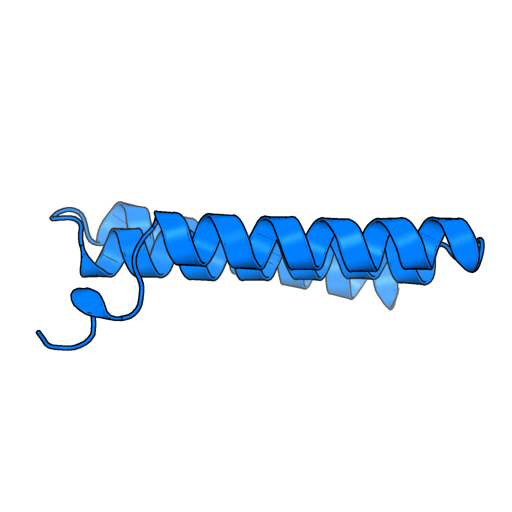Protein AF-A0AAP8F9E3-F1 (afdb_monomer_lite)

Foldseek 3Di:
DVVLVVLDLVVLVVVLVVVLVVLVVVCVVVVDPVSVLVSQLSVLVSQLSNLVSCCVVPPDNPSSVVSNVVSVVSNVVSVVVVVD

Secondary structure (DSSP, 8-state):
-TTTTTS-HHHHHHHHHHHHHHHHHHHHHTT-HHHHHHHHHHHHHHHHHHHHHHHHHSS-HHHHHHHHHHHHHHHHHHHHHHH-

Structure (mmCIF, N/CA/C/O backbone):
data_AF-A0AAP8F9E3-F1
#
_entry.id   AF-A0AAP8F9E3-F1
#
loop_
_atom_site.group_PDB
_atom_site.id
_atom_site.type_symbol
_atom_site.label_atom_id
_atom_site.label_alt_id
_atom_site.label_comp_id
_atom_site.label_asym_id
_atom_site.label_entity_id
_atom_site.label_seq_id
_atom_site.pdbx_PDB_ins_code
_atom_site.Cartn_x
_atom_site.Cartn_y
_atom_site.Cartn_z
_atom_site.occupancy
_atom_site.B_iso_or_equiv
_atom_site.auth_seq_id
_atom_site.auth_comp_id
_atom_site.auth_asym_id
_atom_site.auth_atom_id
_atom_site.pdbx_PDB_model_num
ATOM 1 N N . MET A 1 1 ? -7.578 0.340 23.853 1.00 47.69 1 MET A N 1
ATOM 2 C CA . MET A 1 1 ? -6.471 -0.376 23.177 1.00 47.69 1 MET A CA 1
ATOM 3 C C . MET A 1 1 ? -5.550 0.661 22.539 1.00 47.69 1 MET A C 1
ATOM 5 O O . MET A 1 1 ? -6.002 1.360 21.646 1.00 47.69 1 MET A O 1
ATOM 9 N N . LYS A 1 2 ? -4.298 0.788 23.006 1.00 49.91 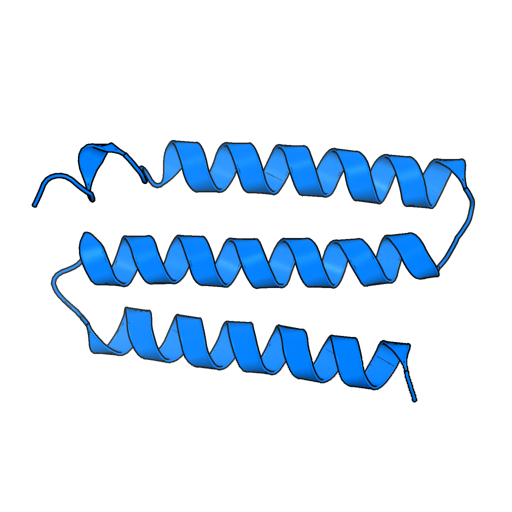2 LYS A N 1
ATOM 10 C CA . LYS A 1 2 ? -3.330 1.853 22.639 1.00 49.91 2 LYS A CA 1
ATOM 11 C C . LYS A 1 2 ? -3.005 1.992 21.135 1.00 49.91 2 LYS A C 1
ATOM 13 O O . LYS A 1 2 ? -2.428 2.990 20.735 1.00 49.91 2 LYS A O 1
ATOM 18 N N . TYR A 1 3 ? -3.369 1.017 20.300 1.00 51.78 3 TYR A N 1
ATOM 19 C CA . TYR A 1 3 ? -3.069 1.017 18.861 1.00 51.78 3 TYR A CA 1
ATOM 20 C C . TYR A 1 3 ? -4.045 1.841 18.009 1.00 51.78 3 TYR A C 1
ATOM 22 O O . TYR A 1 3 ? -3.673 2.284 16.925 1.00 51.78 3 TYR A O 1
ATOM 30 N N . VAL A 1 4 ? -5.269 2.077 18.496 1.00 52.47 4 VAL A N 1
ATOM 31 C CA . VAL A 1 4 ? -6.311 2.811 17.752 1.00 52.47 4 VAL A CA 1
ATOM 32 C C . VAL A 1 4 ? -5.960 4.299 17.610 1.00 52.47 4 VAL A C 1
ATOM 34 O O . VAL A 1 4 ? -6.284 4.913 16.603 1.00 52.47 4 VAL A O 1
ATOM 37 N N . GLU A 1 5 ? -5.221 4.866 18.567 1.00 53.81 5 GLU A N 1
ATOM 38 C CA . GLU A 1 5 ? -4.763 6.265 18.510 1.00 53.81 5 GLU A CA 1
ATOM 39 C C . GLU A 1 5 ? -3.565 6.477 17.571 1.00 53.81 5 GLU A C 1
ATOM 41 O O . GLU A 1 5 ? -3.362 7.575 17.061 1.00 53.81 5 GLU A O 1
ATOM 46 N N . VAL A 1 6 ? -2.758 5.439 17.318 1.00 58.31 6 VAL A N 1
ATOM 47 C CA . VAL A 1 6 ? -1.528 5.559 16.509 1.00 58.31 6 VAL A CA 1
ATOM 48 C C . VAL A 1 6 ? -1.827 5.479 15.008 1.00 58.31 6 VAL A C 1
ATOM 50 O O . VAL A 1 6 ? -1.161 6.139 14.202 1.00 58.31 6 VAL A O 1
ATOM 53 N N . VAL A 1 7 ? -2.826 4.678 14.636 1.00 61.38 7 VAL A N 1
ATOM 54 C CA . VAL A 1 7 ? -3.199 4.369 13.251 1.00 61.38 7 VAL A CA 1
ATOM 55 C C . VAL A 1 7 ? -4.529 5.049 12.938 1.00 61.38 7 VAL A C 1
ATOM 57 O O . VAL A 1 7 ? -5.536 4.386 12.764 1.00 61.38 7 VAL A O 1
ATOM 60 N N . THR A 1 8 ? -4.561 6.379 12.907 1.00 69.94 8 THR A N 1
ATOM 61 C CA . THR A 1 8 ? -5.779 7.113 12.536 1.00 69.94 8 THR A CA 1
ATOM 62 C C . THR A 1 8 ? -6.028 7.049 11.029 1.00 69.94 8 THR A C 1
ATOM 64 O O . THR A 1 8 ? -5.092 7.043 10.222 1.00 69.94 8 THR A O 1
ATOM 67 N N . GLU A 1 9 ? -7.300 7.050 10.630 1.00 68.69 9 GLU A N 1
ATOM 68 C CA . GLU A 1 9 ? -7.715 7.025 9.220 1.00 68.69 9 GLU A CA 1
ATOM 69 C C . GLU A 1 9 ? -7.058 8.136 8.387 1.00 68.69 9 GLU A C 1
ATOM 71 O O . GLU A 1 9 ? -6.560 7.895 7.285 1.00 68.69 9 GLU A O 1
ATOM 76 N N . SER A 1 10 ? -6.994 9.348 8.947 1.00 71.81 10 SER A N 1
ATOM 77 C CA . SER A 1 10 ? -6.370 10.508 8.308 1.00 71.81 10 SER A CA 1
ATOM 78 C C . SER A 1 10 ? -4.885 10.280 8.036 1.00 71.81 10 SER A C 1
ATOM 80 O O . SER A 1 10 ? -4.385 10.649 6.975 1.00 71.81 10 SER A O 1
ATOM 82 N N . ARG A 1 11 ? -4.178 9.617 8.953 1.00 76.19 11 ARG A N 1
ATOM 83 C CA . ARG A 1 11 ? -2.748 9.335 8.831 1.00 76.19 11 ARG A CA 1
ATOM 84 C C . ARG A 1 11 ? -2.478 8.238 7.805 1.00 76.19 11 ARG A C 1
ATOM 86 O O . ARG A 1 11 ? -1.581 8.408 6.982 1.00 76.19 11 ARG A O 1
ATOM 93 N N . ILE A 1 12 ? -3.289 7.175 7.784 1.00 76.50 12 ILE A N 1
ATOM 94 C CA . ILE A 1 12 ? -3.219 6.129 6.747 1.00 76.50 12 ILE A CA 1
ATOM 95 C C . ILE A 1 12 ? -3.450 6.736 5.366 1.00 76.50 12 ILE A C 1
ATOM 97 O O . ILE A 1 12 ? -2.668 6.491 4.446 1.00 76.50 12 ILE A O 1
ATOM 101 N N . ARG A 1 13 ? -4.495 7.556 5.222 1.00 74.88 13 ARG A N 1
ATOM 102 C CA . ARG A 1 13 ? -4.826 8.220 3.960 1.00 74.88 13 ARG A CA 1
ATOM 103 C C . ARG A 1 13 ? -3.689 9.127 3.492 1.00 74.88 13 ARG A C 1
ATOM 105 O O . ARG A 1 13 ? -3.282 9.026 2.339 1.00 74.88 13 ARG A O 1
ATOM 112 N N . THR A 1 14 ? -3.154 9.970 4.373 1.00 77.44 14 THR A N 1
ATOM 113 C CA . THR A 1 14 ? -2.048 10.878 4.039 1.00 77.44 14 THR A CA 1
ATOM 114 C C . THR A 1 14 ? -0.799 10.116 3.607 1.00 77.44 14 THR A C 1
ATOM 116 O O . THR A 1 14 ? -0.250 10.417 2.551 1.00 77.44 14 THR A O 1
ATOM 119 N N . ILE A 1 15 ? -0.376 9.100 4.367 1.00 80.69 15 ILE A N 1
ATOM 120 C CA . ILE A 1 15 ? 0.802 8.290 4.016 1.00 80.69 15 ILE A CA 1
ATOM 121 C C . ILE A 1 15 ? 0.592 7.604 2.666 1.00 80.69 15 ILE A C 1
ATOM 123 O O . ILE A 1 15 ? 1.475 7.656 1.816 1.00 80.69 15 ILE A O 1
ATOM 127 N N . SER A 1 16 ? -0.589 7.021 2.444 1.00 78.94 16 SER A N 1
ATOM 128 C CA . SER A 1 16 ? -0.920 6.330 1.195 1.00 78.94 16 SER A CA 1
ATOM 129 C C . SER A 1 16 ? -0.850 7.265 -0.009 1.00 78.94 16 SER A C 1
ATOM 131 O O . SER A 1 16 ? -0.226 6.914 -1.004 1.00 78.94 16 SER A O 1
ATOM 133 N N . LEU A 1 17 ? -1.431 8.467 0.089 1.00 74.94 17 LEU A N 1
ATOM 134 C CA . LEU A 1 17 ? -1.420 9.464 -0.987 1.00 74.94 17 LEU A CA 1
ATOM 135 C C . LEU A 1 17 ? -0.011 9.981 -1.290 1.00 74.94 17 LEU A C 1
ATOM 137 O O . LEU A 1 17 ? 0.351 10.103 -2.459 1.00 74.94 17 LEU A O 1
ATOM 141 N N . VAL A 1 18 ? 0.791 10.251 -0.255 1.00 81.06 18 VAL A N 1
ATOM 142 C CA . VAL A 1 18 ? 2.188 10.685 -0.422 1.00 81.06 18 VAL A CA 1
ATOM 143 C C . VAL A 1 18 ? 3.003 9.603 -1.125 1.00 81.06 18 VAL A C 1
ATOM 145 O O . VAL A 1 18 ? 3.727 9.900 -2.072 1.00 81.06 18 VAL A O 1
ATOM 148 N N . LEU A 1 19 ? 2.849 8.343 -0.711 1.00 80.94 19 LEU A N 1
ATOM 149 C CA . LEU A 1 19 ? 3.536 7.221 -1.345 1.00 80.94 19 LEU A CA 1
ATOM 150 C C . LEU A 1 19 ? 3.117 7.088 -2.818 1.00 80.94 19 LEU A C 1
ATOM 152 O O . LEU A 1 19 ? 3.968 6.998 -3.697 1.00 80.94 19 LEU A O 1
ATOM 156 N N . LEU A 1 20 ? 1.818 7.163 -3.110 1.00 82.88 20 LEU A N 1
ATOM 157 C CA . LEU A 1 20 ? 1.282 7.092 -4.474 1.00 82.88 20 LEU A CA 1
ATOM 158 C C . LEU A 1 20 ? 1.865 8.181 -5.381 1.00 82.88 20 LEU A C 1
ATOM 160 O O . LEU A 1 20 ? 2.275 7.893 -6.506 1.00 82.88 20 LEU A O 1
ATOM 164 N N . LEU A 1 21 ? 1.956 9.411 -4.868 1.00 80.81 21 LEU A N 1
ATOM 165 C CA . LEU A 1 21 ? 2.525 10.545 -5.588 1.00 80.81 21 LEU A CA 1
ATOM 166 C C . LEU A 1 21 ? 4.005 10.316 -5.921 1.00 80.81 21 LEU A C 1
ATOM 168 O O . LEU A 1 21 ? 4.413 10.554 -7.058 1.00 80.81 21 LEU A O 1
ATOM 172 N N . ILE A 1 22 ? 4.796 9.815 -4.966 1.00 82.69 22 ILE A N 1
ATOM 173 C CA . ILE A 1 22 ? 6.225 9.523 -5.169 1.00 82.69 22 ILE A CA 1
ATOM 174 C C . ILE A 1 22 ? 6.406 8.468 -6.264 1.00 82.69 22 ILE A C 1
ATOM 176 O O . ILE A 1 22 ? 7.174 8.680 -7.200 1.00 82.69 22 ILE A O 1
ATOM 180 N N . PHE A 1 23 ? 5.677 7.352 -6.185 1.00 80.75 23 PHE A N 1
ATOM 181 C CA . PHE A 1 23 ? 5.815 6.260 -7.149 1.00 80.75 23 PHE A CA 1
ATOM 182 C C . PHE A 1 23 ? 5.301 6.634 -8.549 1.00 80.75 23 PHE A C 1
ATOM 184 O O . PHE A 1 23 ? 5.937 6.263 -9.535 1.00 80.75 23 PHE A O 1
ATOM 191 N N . MET A 1 24 ? 4.215 7.412 -8.664 1.00 79.12 24 MET A N 1
ATOM 192 C CA . MET A 1 24 ? 3.779 7.953 -9.961 1.00 79.12 24 MET A CA 1
ATOM 193 C C . MET A 1 24 ? 4.802 8.927 -10.550 1.00 79.12 24 MET A C 1
ATOM 195 O O . MET A 1 24 ? 5.098 8.847 -11.740 1.00 79.12 24 MET A O 1
ATOM 199 N N . SER A 1 25 ? 5.367 9.810 -9.723 1.00 79.94 25 SER A N 1
ATOM 200 C CA . SER A 1 25 ? 6.383 10.775 -10.164 1.00 79.94 25 SER A CA 1
ATOM 201 C C . SER A 1 25 ? 7.656 10.068 -10.635 1.00 79.94 25 SER A C 1
ATOM 203 O O . SER A 1 25 ? 8.216 10.434 -11.663 1.00 79.94 25 SER A O 1
ATOM 205 N N . LEU A 1 26 ? 8.084 9.017 -9.927 1.00 78.94 26 LEU A N 1
ATOM 206 C CA . LEU A 1 26 ? 9.220 8.179 -10.322 1.00 78.94 26 LEU A CA 1
ATOM 207 C C . LEU A 1 26 ? 8.946 7.404 -11.612 1.00 78.94 26 LEU A C 1
ATOM 209 O O . LEU A 1 26 ? 9.822 7.340 -12.469 1.00 78.94 26 LEU A O 1
ATOM 213 N N . GLY A 1 27 ? 7.743 6.848 -11.776 1.00 80.94 27 GLY A N 1
ATOM 214 C CA . GLY A 1 27 ? 7.375 6.144 -13.004 1.00 80.94 27 GLY A CA 1
ATOM 215 C C . GLY A 1 27 ? 7.321 7.048 -14.225 1.00 80.94 27 GLY A C 1
ATOM 216 O O . GLY A 1 27 ? 7.794 6.643 -15.283 1.00 80.94 27 GLY A O 1
ATOM 217 N N . TRP A 1 28 ? 6.840 8.279 -14.052 1.00 79.94 28 TRP A N 1
ATOM 218 C CA . TRP A 1 28 ? 6.895 9.307 -15.086 1.00 79.94 28 TRP A CA 1
ATOM 219 C C . TRP A 1 28 ? 8.337 9.721 -15.403 1.00 79.94 28 TRP A C 1
ATOM 221 O O . TRP A 1 28 ? 8.725 9.776 -16.564 1.00 79.94 28 TRP A O 1
ATOM 231 N N . TYR A 1 29 ? 9.149 9.998 -14.377 1.00 82.06 29 TYR A N 1
ATOM 232 C CA . TYR A 1 29 ? 10.528 10.464 -14.552 1.00 82.06 29 TYR A CA 1
ATOM 233 C C . TYR A 1 29 ? 11.433 9.420 -15.218 1.00 82.06 29 TYR A C 1
ATOM 235 O O . TYR A 1 29 ? 12.294 9.769 -16.021 1.00 82.06 29 TYR A O 1
ATOM 243 N N . LEU A 1 30 ? 11.246 8.143 -14.881 1.00 82.31 30 LEU A N 1
ATOM 244 C CA . LEU A 1 30 ? 12.066 7.0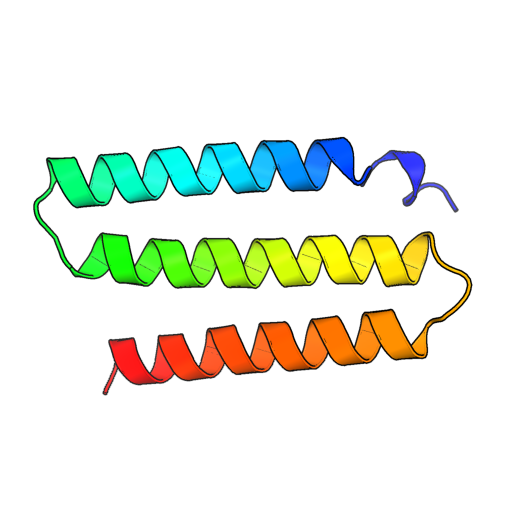36 -15.377 1.00 82.31 30 LEU A CA 1
ATOM 245 C C . LEU A 1 30 ? 11.480 6.360 -16.627 1.00 82.31 30 LEU A C 1
ATOM 247 O O . LEU A 1 30 ? 12.044 5.358 -17.062 1.00 82.31 30 LEU A O 1
ATOM 251 N N . ASP A 1 31 ? 10.349 6.857 -17.146 1.00 77.75 31 ASP A N 1
ATOM 252 C CA . ASP A 1 31 ? 9.564 6.284 -18.256 1.00 77.75 31 ASP A CA 1
ATOM 253 C C . ASP A 1 31 ? 9.441 4.752 -18.182 1.00 77.75 31 ASP A C 1
ATOM 255 O O . ASP A 1 31 ? 9.646 4.000 -19.135 1.00 77.75 31 ASP A O 1
ATOM 259 N N . SER A 1 32 ? 9.193 4.255 -16.971 1.00 73.88 32 SER A N 1
ATOM 260 C CA . SER A 1 32 ? 9.340 2.839 -16.670 1.00 73.88 32 SER A CA 1
ATOM 261 C C . SER A 1 32 ? 8.024 2.251 -16.199 1.00 73.88 32 SER A C 1
ATOM 263 O O . SER A 1 32 ? 7.495 2.562 -15.127 1.00 73.88 32 SER A O 1
ATOM 265 N N . SER A 1 33 ? 7.520 1.315 -17.002 1.00 72.94 33 SER A N 1
ATOM 266 C CA . SER A 1 33 ? 6.309 0.539 -16.723 1.00 72.94 33 SER A CA 1
ATOM 267 C C . SER A 1 33 ? 6.389 -0.243 -15.406 1.00 72.94 33 SER A C 1
ATOM 269 O O . SER A 1 33 ? 5.361 -0.545 -14.799 1.00 72.94 33 SER A O 1
ATOM 271 N N . PHE A 1 34 ? 7.600 -0.526 -14.916 1.00 77.25 34 PHE A N 1
ATOM 272 C CA . PHE A 1 34 ? 7.827 -1.174 -13.627 1.00 77.25 34 PHE A CA 1
ATOM 273 C C . PHE A 1 34 ? 7.330 -0.323 -12.449 1.00 77.25 34 PHE A C 1
ATOM 275 O O . PHE A 1 34 ? 6.658 -0.835 -11.555 1.00 77.25 34 PHE A O 1
ATOM 282 N N . TRP A 1 35 ? 7.591 0.985 -12.461 1.00 73.56 35 TRP A N 1
ATOM 283 C CA . TRP A 1 35 ? 7.173 1.883 -11.380 1.00 73.56 35 TRP A CA 1
ATOM 284 C C . TRP A 1 35 ? 5.658 2.080 -11.348 1.00 73.56 35 TRP A C 1
ATOM 286 O O . TRP A 1 35 ? 5.074 2.126 -10.268 1.00 73.56 35 TRP A O 1
ATOM 296 N N . TYR A 1 36 ? 4.997 2.066 -12.508 1.00 73.25 36 TYR A N 1
ATOM 297 C CA . TYR A 1 36 ? 3.535 2.019 -12.578 1.00 73.25 36 TYR A CA 1
ATOM 298 C C . TYR A 1 36 ? 2.964 0.733 -11.963 1.00 73.25 36 TYR A C 1
ATOM 300 O O . TYR A 1 36 ? 1.959 0.787 -11.254 1.00 73.25 36 TYR A O 1
ATOM 308 N N . LYS A 1 37 ? 3.625 -0.417 -12.147 1.00 76.81 37 LYS A N 1
ATOM 309 C CA . LYS A 1 37 ? 3.249 -1.664 -11.456 1.00 76.81 37 LYS A CA 1
ATOM 310 C C . LYS A 1 37 ? 3.492 -1.571 -9.940 1.00 76.81 37 LYS A C 1
ATOM 312 O O . LYS A 1 37 ? 2.677 -2.061 -9.160 1.00 76.81 37 LYS A O 1
ATOM 317 N N . ALA A 1 38 ? 4.550 -0.886 -9.504 1.00 76.81 38 ALA A N 1
ATOM 318 C CA . ALA A 1 38 ? 4.820 -0.642 -8.084 1.00 76.81 38 ALA A CA 1
ATOM 319 C C . ALA A 1 38 ? 3.759 0.259 -7.415 1.00 76.81 38 ALA A C 1
ATOM 321 O O . ALA A 1 38 ? 3.401 0.021 -6.261 1.00 76.81 38 ALA A O 1
ATOM 322 N N . VAL A 1 39 ? 3.169 1.223 -8.138 1.00 78.56 39 VAL A N 1
ATOM 323 C CA . VAL A 1 39 ? 2.021 2.017 -7.644 1.00 78.56 39 VAL A CA 1
ATOM 324 C C . VAL A 1 39 ? 0.841 1.112 -7.263 1.00 78.56 39 VAL A C 1
ATOM 326 O O . VAL A 1 39 ? 0.191 1.339 -6.244 1.00 78.56 39 VAL A O 1
ATOM 329 N N . ILE A 1 40 ? 0.584 0.049 -8.030 1.00 76.44 40 ILE A N 1
ATOM 330 C CA . ILE A 1 40 ? -0.514 -0.890 -7.752 1.00 76.44 40 ILE A CA 1
ATOM 331 C C . ILE A 1 40 ? -0.288 -1.629 -6.421 1.00 76.44 40 ILE A C 1
ATOM 333 O O . ILE A 1 40 ? -1.227 -1.830 -5.648 1.00 76.44 40 ILE A O 1
ATOM 337 N N . MET A 1 41 ? 0.965 -1.965 -6.107 1.00 76.81 41 MET A N 1
ATOM 338 C CA . MET A 1 41 ? 1.346 -2.548 -4.815 1.00 76.81 41 MET A C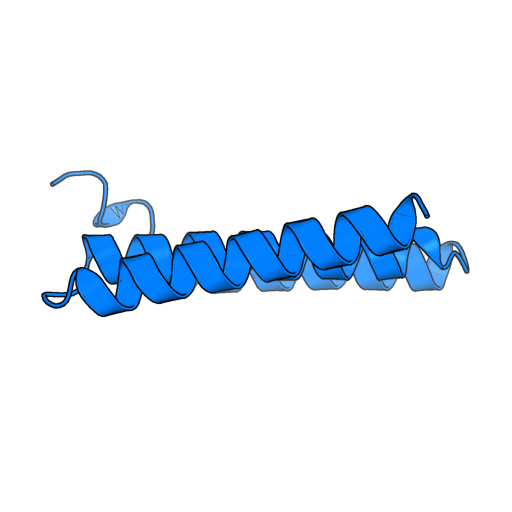A 1
ATOM 339 C C . MET A 1 41 ? 1.140 -1.564 -3.659 1.00 76.81 41 MET A C 1
ATOM 341 O O . MET A 1 41 ? 0.579 -1.935 -2.628 1.00 76.81 41 MET A O 1
ATOM 345 N N . VAL A 1 42 ? 1.517 -0.297 -3.845 1.00 79.06 42 VAL A N 1
ATOM 346 C CA . VAL A 1 42 ? 1.290 0.773 -2.859 1.00 79.06 42 VAL A CA 1
ATOM 347 C C . VAL A 1 42 ? -0.200 0.941 -2.552 1.00 79.06 42 VAL A C 1
ATOM 349 O O . VAL A 1 42 ? -0.588 0.999 -1.384 1.00 79.06 42 VAL A O 1
ATOM 352 N N . VAL A 1 43 ? -1.045 0.945 -3.585 1.00 76.50 43 VAL A N 1
ATOM 353 C CA . VAL A 1 43 ? -2.510 0.995 -3.448 1.00 76.50 43 VAL A CA 1
ATOM 354 C C . VAL A 1 43 ? -3.037 -0.217 -2.676 1.00 76.50 43 VAL A C 1
ATOM 356 O O . VAL A 1 43 ? -3.866 -0.072 -1.779 1.00 76.50 43 VAL A O 1
ATOM 359 N N . SER A 1 44 ? -2.527 -1.412 -2.972 1.00 77.12 44 SER A N 1
ATOM 360 C CA . SER A 1 44 ? -2.922 -2.638 -2.277 1.00 77.12 44 SER A CA 1
ATOM 361 C C . SER A 1 44 ? -2.599 -2.588 -0.779 1.00 77.12 44 SER A C 1
ATOM 363 O O . SER A 1 44 ? -3.435 -2.953 0.048 1.00 77.12 44 SER A O 1
ATOM 365 N N . VAL A 1 45 ? -1.408 -2.106 -0.412 1.00 77.00 45 VAL A N 1
ATOM 366 C CA . VAL A 1 45 ? -0.988 -1.953 0.992 1.00 77.00 45 VAL A CA 1
ATOM 367 C C . VAL A 1 45 ? -1.824 -0.887 1.705 1.00 77.00 45 VAL A C 1
ATOM 369 O O . VAL A 1 45 ? -2.241 -1.095 2.847 1.00 77.00 45 VAL A O 1
ATOM 372 N N . ALA A 1 46 ? -2.133 0.221 1.028 1.00 77.38 46 ALA A N 1
ATOM 373 C CA . ALA A 1 46 ? -3.013 1.262 1.551 1.00 77.38 46 ALA A CA 1
ATOM 374 C C . ALA A 1 46 ? -4.407 0.716 1.903 1.00 77.38 46 ALA A C 1
ATOM 376 O O . ALA A 1 46 ? -4.924 0.994 2.988 1.00 77.38 46 ALA A O 1
ATOM 377 N N . PHE A 1 47 ? -4.992 -0.117 1.036 1.00 73.50 47 PHE A N 1
ATOM 378 C CA . PHE A 1 47 ? -6.280 -0.752 1.314 1.00 73.50 47 PHE A CA 1
ATOM 379 C C . PHE A 1 47 ? -6.224 -1.736 2.493 1.00 73.50 47 PHE A C 1
ATOM 381 O O . PHE A 1 47 ? -7.154 -1.771 3.306 1.00 73.50 47 PHE A O 1
ATOM 388 N N . ILE A 1 48 ? -5.129 -2.487 2.654 1.00 78.94 48 ILE A N 1
ATOM 389 C CA . ILE A 1 48 ? -4.925 -3.363 3.823 1.00 78.94 48 ILE A CA 1
ATOM 390 C C . ILE A 1 48 ? -4.852 -2.534 5.114 1.00 78.94 48 ILE A C 1
ATOM 392 O O . ILE A 1 48 ? -5.506 -2.863 6.100 1.00 78.94 48 ILE A O 1
ATOM 396 N N . LEU A 1 49 ? -4.112 -1.424 5.114 1.00 76.94 49 LEU A N 1
ATOM 397 C CA . LEU A 1 49 ? -4.017 -0.536 6.279 1.00 76.94 49 LEU A CA 1
ATOM 398 C C . LEU A 1 49 ? -5.365 0.107 6.624 1.00 76.94 49 LEU A C 1
ATOM 400 O O . LEU A 1 49 ? -5.737 0.180 7.796 1.00 76.94 49 LEU A O 1
ATOM 404 N N . HIS A 1 50 ? -6.118 0.536 5.612 1.00 73.88 50 HIS A N 1
ATOM 405 C CA . HIS A 1 50 ? -7.430 1.145 5.802 1.00 73.88 50 HIS A CA 1
ATOM 406 C C . HIS A 1 50 ? -8.453 0.139 6.353 1.00 73.88 50 HIS A C 1
ATOM 408 O O . HIS A 1 50 ? -9.183 0.442 7.296 1.00 73.88 50 HIS A O 1
ATOM 414 N N . SER A 1 51 ? -8.454 -1.090 5.836 1.00 70.38 51 SER A N 1
ATOM 415 C CA . SER A 1 51 ? -9.310 -2.174 6.332 1.00 70.38 51 SER A CA 1
ATOM 416 C C . SER A 1 51 ? -8.913 -2.668 7.724 1.00 70.38 51 SER A C 1
ATOM 418 O O . SER A 1 51 ? -9.793 -2.984 8.525 1.00 70.38 51 SER A O 1
ATOM 420 N N . LEU A 1 52 ? -7.620 -2.657 8.062 1.00 74.38 52 LEU A N 1
ATOM 421 C CA . LEU A 1 52 ? -7.135 -2.953 9.411 1.00 74.38 52 LEU A CA 1
ATOM 422 C C . LEU A 1 52 ? -7.589 -1.889 10.418 1.00 74.38 52 LEU A C 1
ATOM 424 O O . LEU A 1 52 ? -8.062 -2.235 11.500 1.00 74.38 52 LEU A O 1
ATOM 428 N N . HIS A 1 53 ? -7.508 -0.605 10.059 1.00 71.75 53 HIS A N 1
ATOM 429 C CA . HIS A 1 53 ? -8.084 0.459 10.881 1.00 71.75 53 HIS A CA 1
ATOM 430 C C . HIS A 1 53 ? -9.591 0.270 11.044 1.00 71.75 53 HIS A C 1
ATOM 432 O O . HIS A 1 53 ? -10.090 0.330 12.162 1.00 71.75 53 HIS A O 1
ATOM 438 N N . TYR A 1 54 ? -10.308 -0.054 9.968 1.00 69.88 54 TYR A N 1
ATOM 439 C CA . TYR A 1 54 ? -11.745 -0.317 10.027 1.00 69.88 54 TYR A CA 1
ATOM 440 C C . TYR A 1 54 ? -12.092 -1.526 10.914 1.00 69.88 54 TYR A C 1
ATOM 442 O O . TYR A 1 54 ? -13.081 -1.498 11.641 1.00 69.88 54 TYR A O 1
ATOM 450 N N . TYR A 1 55 ? -11.259 -2.569 10.911 1.00 69.25 55 TYR A N 1
ATOM 451 C CA . TYR A 1 55 ? -11.386 -3.735 11.791 1.00 69.25 55 TYR A CA 1
ATOM 452 C C . TYR A 1 55 ? -11.131 -3.396 13.269 1.00 69.25 55 TYR A C 1
ATOM 454 O O . TYR A 1 55 ? -11.794 -3.936 14.154 1.00 69.25 55 TYR A O 1
ATOM 462 N N . LEU A 1 56 ? -10.160 -2.519 13.542 1.00 68.50 56 LEU A N 1
ATOM 463 C CA . LEU A 1 56 ? -9.755 -2.130 14.898 1.00 68.50 56 LEU A CA 1
ATOM 464 C C . LEU A 1 56 ? -10.652 -1.041 15.507 1.00 68.50 56 LEU A C 1
ATOM 466 O O . LEU A 1 56 ? -10.881 -1.051 16.715 1.00 68.50 56 LEU A O 1
ATOM 470 N N . ALA A 1 57 ? -11.138 -0.107 14.688 1.00 66.94 57 ALA A N 1
ATOM 471 C CA . ALA A 1 57 ? -11.968 1.028 15.092 1.00 66.94 57 ALA A CA 1
ATOM 472 C C . ALA A 1 57 ? -13.476 0.744 14.961 1.00 66.94 57 ALA A C 1
ATOM 474 O O . ALA A 1 57 ? -14.286 1.356 15.657 1.00 66.94 57 ALA A O 1
ATOM 475 N N . GLY A 1 58 ? -13.870 -0.180 14.079 1.00 61.69 58 GLY A N 1
ATOM 476 C CA . GLY A 1 58 ? -15.261 -0.491 13.762 1.00 61.69 58 GLY A CA 1
ATOM 477 C C . GLY A 1 58 ? -15.813 -1.713 14.499 1.00 61.69 58 GLY A C 1
ATOM 478 O O . GLY A 1 58 ? -15.140 -2.714 14.728 1.00 61.69 58 GLY A O 1
ATOM 479 N N . ARG A 1 59 ? -17.110 -1.667 14.816 1.00 58.88 59 ARG A N 1
ATOM 480 C CA . ARG A 1 59 ? -17.858 -2.738 15.503 1.00 58.88 59 ARG A CA 1
ATOM 481 C C . ARG A 1 59 ? -18.079 -3.993 14.633 1.00 58.88 59 ARG A C 1
ATOM 483 O O . ARG A 1 59 ? -18.505 -5.018 15.158 1.00 58.88 59 ARG A O 1
ATOM 490 N N . ASN A 1 60 ? -17.810 -3.920 13.322 1.00 65.25 60 ASN A N 1
ATOM 491 C CA . ASN A 1 60 ? -18.115 -4.972 12.347 1.00 65.25 60 ASN A CA 1
ATOM 492 C C . ASN A 1 60 ? -16.843 -5.612 11.763 1.00 65.25 60 ASN A C 1
ATOM 494 O O . ASN A 1 60 ? -16.356 -5.251 10.689 1.00 65.25 60 ASN A O 1
ATOM 498 N N . LYS A 1 61 ? -16.325 -6.592 12.506 1.00 69.69 61 LYS A N 1
ATOM 499 C CA . LYS A 1 61 ? -15.100 -7.343 12.198 1.00 69.69 61 LYS A CA 1
ATOM 500 C C . LYS A 1 61 ? -15.128 -7.998 10.812 1.00 69.69 61 LYS A C 1
ATOM 502 O O . LYS A 1 61 ? -14.112 -8.017 10.129 1.00 69.69 61 LYS A O 1
ATOM 507 N N . THR A 1 62 ? -16.293 -8.461 10.364 1.00 73.12 62 THR A N 1
ATOM 508 C CA . THR A 1 62 ? -16.465 -9.206 9.109 1.00 73.12 62 THR A CA 1
ATOM 509 C C . THR A 1 62 ? -16.113 -8.374 7.873 1.00 73.12 62 THR A C 1
ATOM 511 O O . THR A 1 62 ? -15.457 -8.871 6.960 1.00 73.12 62 THR A O 1
ATOM 514 N N . VAL A 1 63 ? -16.488 -7.090 7.863 1.00 70.81 63 VAL A N 1
ATOM 515 C CA . VAL A 1 63 ? -16.218 -6.172 6.740 1.00 70.81 63 VAL A CA 1
ATOM 516 C C . VAL A 1 63 ? -14.727 -5.853 6.645 1.00 70.81 63 VAL A C 1
ATOM 518 O O . VAL A 1 63 ? -14.159 -5.881 5.555 1.00 70.81 63 VAL A O 1
ATOM 521 N N . GLY A 1 64 ? -14.073 -5.623 7.789 1.00 69.69 64 GLY A N 1
ATOM 522 C CA . GLY A 1 64 ? -12.627 -5.410 7.843 1.00 69.69 64 GLY A CA 1
ATOM 523 C C . GLY A 1 64 ? -11.854 -6.624 7.325 1.00 69.69 64 GLY A C 1
ATOM 524 O O . GLY A 1 64 ? -10.974 -6.481 6.482 1.00 69.69 64 GLY A O 1
ATOM 525 N N . THR A 1 65 ? -12.233 -7.835 7.747 1.00 73.31 65 THR A N 1
ATOM 526 C CA . THR A 1 65 ? -11.594 -9.071 7.273 1.00 73.31 65 THR A CA 1
ATOM 527 C C . THR A 1 65 ? -11.808 -9.297 5.773 1.00 73.31 65 THR A C 1
ATOM 529 O O . THR A 1 65 ? -10.845 -9.598 5.070 1.00 73.31 65 THR A O 1
ATOM 532 N N . MET A 1 66 ? -13.026 -9.096 5.253 1.00 74.25 66 MET A N 1
ATOM 533 C CA . MET A 1 66 ? -13.293 -9.202 3.811 1.00 74.25 66 MET A CA 1
ATOM 534 C C . MET A 1 66 ? -12.458 -8.211 2.998 1.00 74.25 66 MET A C 1
ATOM 536 O O . MET A 1 66 ? -11.883 -8.585 1.977 1.00 74.25 66 MET A O 1
ATOM 540 N N . ALA A 1 67 ? -12.338 -6.970 3.468 1.00 74.00 67 ALA A N 1
ATOM 541 C CA . ALA A 1 67 ? -11.541 -5.956 2.796 1.00 74.00 67 ALA A CA 1
ATOM 542 C C . ALA A 1 67 ? -10.034 -6.285 2.820 1.00 74.00 67 ALA A C 1
ATOM 544 O O . ALA A 1 67 ? -9.367 -6.095 1.803 1.00 74.00 67 ALA A O 1
ATOM 545 N N . ILE A 1 68 ? -9.500 -6.859 3.907 1.00 79.06 68 ILE A N 1
AT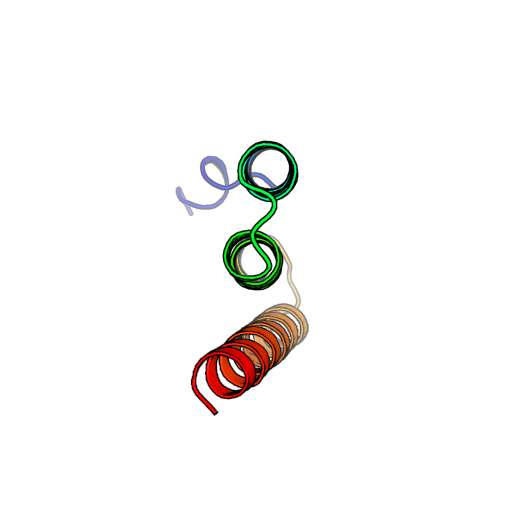OM 546 C CA . ILE A 1 68 ? -8.105 -7.341 3.964 1.00 79.06 68 ILE A CA 1
ATOM 547 C C . ILE A 1 68 ? -7.870 -8.467 2.948 1.00 79.06 68 ILE A C 1
ATOM 549 O O . ILE A 1 68 ? -6.873 -8.441 2.223 1.00 79.06 68 ILE A O 1
ATOM 553 N N . VAL A 1 69 ? -8.780 -9.444 2.876 1.00 79.38 69 VAL A N 1
ATOM 554 C CA . VAL A 1 69 ? -8.666 -10.587 1.953 1.00 79.38 69 VAL A CA 1
ATOM 555 C C . VAL A 1 69 ? -8.756 -10.124 0.500 1.00 79.38 69 VAL A C 1
ATOM 557 O O . VAL A 1 69 ? -7.914 -10.504 -0.315 1.00 79.38 69 VAL A O 1
ATOM 560 N N . ALA A 1 70 ? -9.719 -9.257 0.175 1.00 75.38 70 ALA A N 1
ATOM 561 C CA . ALA A 1 70 ? -9.866 -8.690 -1.163 1.00 75.38 70 ALA A CA 1
ATOM 562 C C . ALA A 1 70 ? -8.620 -7.891 -1.575 1.00 75.38 70 ALA A C 1
ATOM 564 O O . ALA A 1 70 ? -8.102 -8.076 -2.675 1.00 75.38 70 ALA A O 1
ATOM 565 N N . SER A 1 71 ? -8.089 -7.071 -0.665 1.00 78.81 71 SER A N 1
ATOM 566 C CA . SER A 1 71 ? -6.892 -6.263 -0.922 1.00 78.81 71 SER A CA 1
ATOM 567 C C . SER A 1 71 ? -5.649 -7.129 -1.096 1.00 78.81 71 SER A C 1
ATOM 569 O O . SER A 1 71 ? -4.881 -6.923 -2.027 1.00 78.81 71 SER A O 1
ATOM 571 N N . SER A 1 72 ? -5.470 -8.151 -0.258 1.00 77.25 72 SER A N 1
ATOM 572 C CA . SER A 1 72 ? -4.357 -9.102 -0.388 1.00 77.25 72 SER A CA 1
ATOM 573 C C . SER A 1 72 ? -4.423 -9.874 -1.706 1.00 77.25 72 SER A C 1
ATOM 575 O O . SER A 1 72 ? -3.408 -10.040 -2.379 1.00 77.25 72 SER A O 1
ATOM 577 N N . THR A 1 73 ? -5.625 -10.296 -2.111 1.00 81.50 73 THR A N 1
ATOM 578 C CA . THR A 1 73 ? -5.846 -11.004 -3.381 1.00 81.50 73 THR A CA 1
ATOM 579 C C . THR A 1 73 ? -5.556 -10.094 -4.573 1.00 81.50 73 THR A C 1
ATOM 581 O O . THR A 1 73 ? -4.890 -10.513 -5.517 1.00 81.50 73 THR A O 1
ATOM 584 N N . PHE A 1 74 ? -5.984 -8.830 -4.514 1.00 76.50 74 PHE A N 1
ATOM 585 C CA . PHE A 1 74 ? -5.677 -7.823 -5.528 1.00 76.50 74 PHE A CA 1
ATOM 586 C C . PHE A 1 74 ? -4.167 -7.569 -5.657 1.00 76.50 74 PHE A C 1
ATOM 588 O O . PHE A 1 74 ? -3.647 -7.504 -6.774 1.00 76.50 74 PHE A O 1
ATOM 595 N N . GLY A 1 75 ? -3.450 -7.478 -4.534 1.00 77.94 75 GLY A N 1
ATOM 596 C CA . GLY A 1 75 ? -1.995 -7.337 -4.517 1.00 77.94 75 GLY A CA 1
ATOM 597 C C . GLY A 1 75 ? -1.281 -8.547 -5.117 1.00 77.94 75 GLY A C 1
ATOM 598 O O . GLY A 1 75 ? -0.457 -8.386 -6.015 1.00 77.94 75 GLY A O 1
ATOM 599 N N . LEU A 1 76 ? -1.645 -9.760 -4.686 1.00 80.19 76 LEU A N 1
ATOM 600 C CA . LEU A 1 76 ? -1.073 -11.013 -5.196 1.00 80.19 76 LEU A CA 1
ATOM 601 C C . LEU A 1 76 ? -1.339 -11.215 -6.690 1.00 80.19 76 LEU A C 1
ATOM 603 O O . LEU A 1 76 ? -0.434 -11.604 -7.426 1.00 80.19 76 LEU A O 1
ATOM 607 N N . PHE A 1 77 ? -2.552 -10.914 -7.154 1.00 78.56 77 PHE A N 1
ATOM 608 C CA . PHE A 1 77 ? -2.906 -10.997 -8.570 1.00 78.56 77 PHE A CA 1
ATOM 609 C C . PHE A 1 77 ? -2.046 -10.060 -9.425 1.00 78.56 77 PHE A C 1
ATOM 611 O O . PHE A 1 77 ? -1.529 -10.461 -10.468 1.00 78.56 77 PHE A O 1
ATOM 618 N N . ASN A 1 78 ? -1.848 -8.820 -8.971 1.00 74.81 78 ASN A N 1
ATOM 619 C CA . ASN A 1 78 ? -1.005 -7.871 -9.690 1.00 74.81 78 ASN A CA 1
ATOM 620 C C . ASN A 1 78 ? 0.478 -8.246 -9.631 1.00 74.81 78 ASN A C 1
ATOM 622 O O . ASN A 1 78 ? 1.159 -8.098 -10.640 1.00 74.81 78 ASN A O 1
ATOM 626 N N . LEU A 1 79 ? 0.957 -8.789 -8.507 1.00 75.38 79 LEU A N 1
ATOM 627 C CA . LEU A 1 79 ? 2.299 -9.366 -8.373 1.00 75.38 79 LEU A CA 1
ATOM 628 C C . LEU A 1 79 ? 2.543 -10.478 -9.393 1.00 75.38 79 LEU A C 1
ATOM 630 O O . LEU A 1 79 ? 3.534 -10.432 -10.118 1.00 75.38 79 LEU A O 1
ATOM 634 N N . LEU A 1 80 ? 1.621 -11.439 -9.492 1.00 79.50 80 LEU A N 1
ATOM 635 C CA . LEU A 1 80 ? 1.692 -12.515 -10.483 1.00 79.50 80 LEU A CA 1
ATOM 636 C C . LEU A 1 80 ? 1.793 -11.953 -11.906 1.00 79.50 80 LEU A 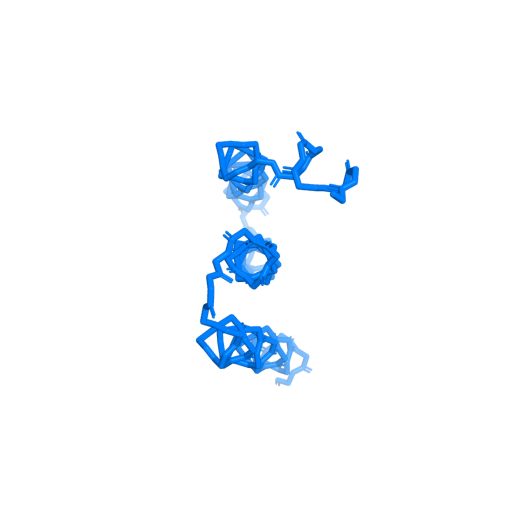C 1
ATOM 638 O O . LEU A 1 80 ? 2.642 -12.392 -12.666 1.00 79.50 80 LEU A O 1
ATOM 642 N N . ARG A 1 81 ? 1.015 -10.915 -12.232 1.00 73.75 81 ARG A N 1
ATOM 643 C CA . ARG A 1 81 ? 1.073 -10.201 -13.522 1.00 73.75 81 ARG A CA 1
ATOM 644 C C . ARG A 1 81 ? 2.360 -9.408 -13.777 1.00 73.75 81 ARG A C 1
ATOM 646 O O . ARG A 1 81 ? 2.584 -8.931 -14.889 1.00 73.75 81 ARG A O 1
ATOM 653 N N . VAL A 1 82 ? 3.158 -9.140 -12.746 1.00 70.50 82 VAL A N 1
ATOM 654 C CA . VAL A 1 82 ? 4.474 -8.512 -12.918 1.00 70.50 82 VAL A CA 1
ATOM 655 C C . VAL A 1 82 ? 5.512 -9.557 -13.311 1.00 70.50 82 VAL A C 1
ATOM 657 O O . VAL A 1 82 ? 6.378 -9.243 -14.123 1.00 70.50 82 VAL A O 1
ATOM 660 N N . PHE A 1 83 ? 5.421 -10.755 -12.731 1.00 69.25 83 PHE A N 1
ATOM 661 C CA . PHE A 1 83 ? 6.400 -11.832 -12.891 1.00 69.25 83 PHE A CA 1
ATOM 662 C C . PHE A 1 83 ? 6.105 -12.806 -14.041 1.00 69.25 83 PHE A C 1
ATOM 664 O O . PHE A 1 83 ? 7.020 -13.514 -14.455 1.00 69.25 83 PHE A O 1
ATOM 671 N N . LEU A 1 84 ? 4.861 -12.857 -14.519 1.00 61.47 84 LEU A N 1
ATOM 672 C CA . LEU A 1 84 ? 4.363 -13.754 -15.568 1.00 61.47 84 LEU A CA 1
ATOM 673 C C . LEU A 1 84 ? 4.027 -12.952 -16.828 1.00 61.47 84 LEU A C 1
ATOM 675 O O . LEU A 1 84 ? 4.420 -13.408 -17.922 1.00 61.47 84 LEU A O 1
#

pLDDT: mean 73.49, std 7.78, range [47.69, 82.88]

Sequence (84 aa):
MKYVEVVTESRIRTISLVLLLIFMSLGWYLDSSFWYKAVIMVVSVAFILHSLHYYLAGRNKTVGTMAIVASSTFGLFNLLRVFL

Radius of gyration: 14.48 Å; chains: 1; bounding box: 30×25×41 Å

Organism: Priestia aryabhattai (NCBI:txid412384)